Protein AF-A0A936WJU7-F1 (afdb_monomer_lite)

Secondary structure (DSSP, 8-state):
---HHHHHHHHHHHHHHH---GGGS-GGG--HHHHHHHHHHHHHTTHHHHHHHHHHHH---------------

Structure (mmCIF, N/CA/C/O backbone):
data_AF-A0A936WJU7-F1
#
_entry.id   AF-A0A936WJU7-F1
#
loop_
_atom_site.group_PDB
_atom_site.id
_atom_site.type_symbol
_atom_site.label_atom_id
_atom_site.label_alt_id
_atom_site.label_comp_id
_atom_site.label_asym_id
_atom_site.label_entity_id
_atom_site.label_seq_id
_atom_site.pdbx_PDB_ins_code
_atom_site.Cartn_x
_atom_site.Cartn_y
_atom_site.Cartn_z
_atom_site.occupancy
_atom_site.B_iso_or_equiv
_atom_site.auth_seq_id
_atom_site.auth_comp_id
_atom_site.auth_asym_id
_atom_site.auth_atom_id
_atom_site.pdbx_PDB_model_num
ATOM 1 N N . MET A 1 1 ? 8.661 -12.127 16.086 1.00 43.41 1 MET A N 1
ATOM 2 C CA . MET A 1 1 ? 7.649 -11.195 15.541 1.00 43.41 1 MET A CA 1
ATOM 3 C C . MET A 1 1 ? 7.427 -11.519 14.069 1.00 43.41 1 MET A C 1
ATOM 5 O O . MET A 1 1 ? 8.361 -11.390 13.295 1.00 43.41 1 MET A O 1
ATOM 9 N N . LYS A 1 2 ? 6.254 -12.047 13.693 1.00 52.16 2 LYS A N 1
ATOM 10 C CA . LYS A 1 2 ? 5.910 -12.467 12.315 1.00 52.16 2 LYS A CA 1
ATOM 11 C C . LYS A 1 2 ? 4.675 -11.700 11.802 1.00 52.16 2 LYS A C 1
ATOM 13 O O . LYS A 1 2 ? 3.749 -12.317 11.283 1.00 52.16 2 LYS A O 1
ATOM 18 N N . HIS A 1 3 ? 4.632 -10.379 11.996 1.00 53.62 3 HIS A N 1
ATOM 19 C CA . HIS A 1 3 ? 3.454 -9.566 11.649 1.00 53.62 3 HIS A CA 1
ATOM 20 C C . HIS A 1 3 ? 3.656 -8.553 10.517 1.00 53.62 3 HIS A C 1
ATOM 22 O O . HIS A 1 3 ? 2.669 -7.999 10.056 1.00 53.62 3 HIS A O 1
ATOM 28 N N . GLU A 1 4 ? 4.853 -8.435 9.942 1.00 72.44 4 GLU A N 1
ATOM 29 C CA . GLU A 1 4 ? 5.107 -7.424 8.905 1.00 72.44 4 GLU A CA 1
ATOM 30 C C . GLU A 1 4 ? 4.343 -7.690 7.594 1.00 72.44 4 GLU A C 1
ATOM 32 O O . GLU A 1 4 ? 3.651 -6.822 7.073 1.00 72.44 4 GLU A O 1
ATOM 37 N N . LEU A 1 5 ? 4.410 -8.911 7.046 1.00 76.31 5 LEU A N 1
ATOM 38 C CA . LEU A 1 5 ? 3.903 -9.156 5.687 1.00 76.31 5 LEU A CA 1
ATOM 39 C C . LEU A 1 5 ? 2.371 -9.139 5.604 1.00 76.31 5 LEU A C 1
ATOM 41 O O . LEU A 1 5 ? 1.812 -8.618 4.644 1.00 76.31 5 LEU A O 1
ATOM 45 N N . ARG A 1 6 ? 1.682 -9.702 6.605 1.00 81.44 6 ARG A N 1
ATOM 46 C CA . ARG A 1 6 ? 0.210 -9.734 6.618 1.00 81.44 6 ARG A CA 1
ATOM 47 C C . ARG A 1 6 ? -0.375 -8.335 6.797 1.00 81.44 6 ARG A C 1
ATOM 49 O O . ARG A 1 6 ? -1.330 -8.007 6.106 1.00 81.44 6 ARG A O 1
ATOM 56 N N . GLN A 1 7 ? 0.207 -7.513 7.671 1.00 84.12 7 GLN A N 1
ATOM 57 C CA . GLN A 1 7 ? -0.226 -6.126 7.862 1.00 84.12 7 GLN A CA 1
ATOM 58 C C . GLN A 1 7 ? 0.012 -5.292 6.605 1.00 84.12 7 GLN A C 1
ATOM 60 O O . GLN A 1 7 ? -0.896 -4.591 6.165 1.00 84.12 7 GLN A O 1
ATOM 65 N N . VAL A 1 8 ? 1.169 -5.467 5.958 1.00 84.56 8 VAL A N 1
ATOM 66 C CA . VAL A 1 8 ? 1.476 -4.789 4.696 1.00 84.56 8 VAL A CA 1
ATOM 67 C C . VAL A 1 8 ? 0.480 -5.160 3.598 1.00 84.56 8 VAL A C 1
ATOM 69 O O . VAL A 1 8 ? -0.064 -4.289 2.921 1.00 84.56 8 VAL A O 1
ATOM 72 N N . VAL A 1 9 ? 0.199 -6.453 3.430 1.00 85.25 9 VAL A N 1
ATOM 73 C CA . VAL A 1 9 ? -0.783 -6.915 2.440 1.00 85.25 9 VAL A CA 1
ATOM 74 C C . VAL A 1 9 ? -2.182 -6.397 2.780 1.00 85.25 9 VAL A C 1
ATOM 76 O O . VAL A 1 9 ? -2.879 -5.928 1.884 1.00 85.25 9 VAL A O 1
ATOM 79 N N . ASN A 1 10 ? -2.575 -6.397 4.056 1.00 87.62 10 ASN A N 1
ATOM 80 C CA . ASN A 1 10 ? -3.860 -5.850 4.491 1.00 87.62 10 ASN A CA 1
ATOM 81 C C . ASN A 1 10 ? -3.979 -4.346 4.201 1.00 87.62 10 ASN A C 1
ATOM 83 O O . ASN A 1 10 ? -5.013 -3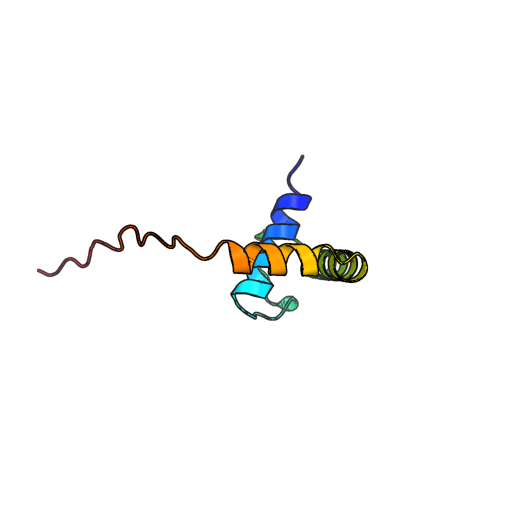.923 3.693 1.00 87.62 10 ASN A O 1
ATOM 87 N N . GLY A 1 11 ? -2.929 -3.554 4.436 1.00 90.62 11 GLY A N 1
ATOM 88 C CA . GLY A 1 11 ? -2.916 -2.124 4.114 1.00 90.62 11 GLY A CA 1
ATOM 89 C C . GLY A 1 11 ? -3.033 -1.856 2.611 1.00 90.62 11 GLY A C 1
ATOM 90 O O . GLY A 1 11 ? -3.784 -0.982 2.181 1.00 90.62 11 GLY A O 1
ATOM 91 N N . ILE A 1 12 ? -2.360 -2.663 1.786 1.00 88.25 12 ILE A N 1
ATOM 92 C CA . ILE A 1 12 ? -2.478 -2.592 0.322 1.00 88.25 12 ILE A CA 1
ATOM 93 C C . ILE A 1 12 ? -3.897 -2.961 -0.130 1.00 88.25 12 ILE A C 1
ATOM 95 O O . ILE A 1 12 ? -4.474 -2.268 -0.970 1.00 88.25 12 ILE A O 1
ATOM 99 N N . LEU A 1 13 ? -4.486 -4.024 0.427 1.00 86.94 13 LEU A N 1
ATOM 100 C CA . LEU A 1 13 ? -5.862 -4.429 0.126 1.00 86.94 13 LEU A CA 1
ATOM 101 C C . LEU A 1 13 ? -6.876 -3.378 0.577 1.00 86.94 13 LEU A C 1
ATOM 103 O O . LEU A 1 13 ? -7.844 -3.136 -0.140 1.00 86.94 13 LEU A O 1
ATOM 107 N N . TYR A 1 14 ? -6.645 -2.734 1.721 1.00 88.62 14 TYR A N 1
ATOM 108 C CA . TYR A 1 14 ? -7.474 -1.643 2.218 1.00 88.62 14 TYR A CA 1
ATOM 109 C C . TYR A 1 14 ? -7.531 -0.507 1.197 1.00 88.62 14 TYR A C 1
ATOM 111 O O . TYR A 1 14 ? -8.618 -0.178 0.734 1.00 88.62 14 TYR A O 1
ATOM 119 N N . VAL A 1 15 ? -6.373 0.000 0.755 1.00 89.56 15 VAL A N 1
ATOM 120 C CA . VAL A 1 15 ? -6.282 1.059 -0.270 1.00 89.56 15 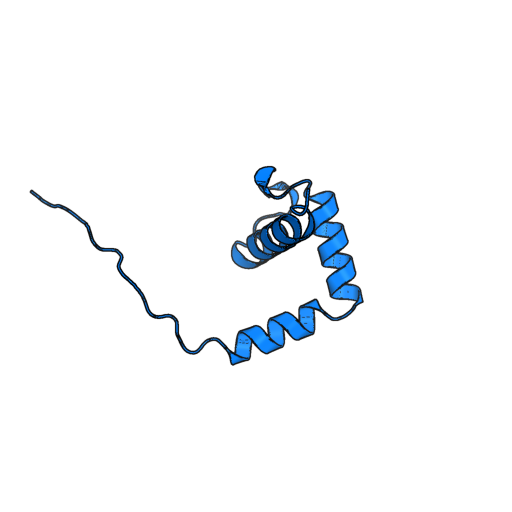VAL A CA 1
ATOM 121 C C . VAL A 1 15 ? -6.967 0.656 -1.572 1.00 89.56 15 VAL A C 1
ATOM 123 O O . VAL A 1 15 ? -7.718 1.443 -2.141 1.00 89.56 15 VAL A O 1
ATOM 126 N N . ASN A 1 16 ? -6.758 -0.577 -2.037 1.00 85.50 16 ASN A N 1
ATOM 127 C CA . ASN A 1 16 ? -7.382 -1.060 -3.271 1.00 85.50 16 ASN A CA 1
ATOM 128 C C . ASN A 1 16 ? -8.905 -1.231 -3.146 1.00 85.50 16 ASN A C 1
ATOM 130 O O . ASN A 1 16 ? -9.615 -1.072 -4.135 1.00 85.50 16 ASN A O 1
ATOM 134 N N . LYS A 1 17 ? -9.414 -1.555 -1.952 1.00 85.12 17 LYS A N 1
ATOM 135 C CA . LYS A 1 17 ? -10.849 -1.727 -1.690 1.00 85.12 17 LYS A CA 1
ATOM 136 C C . LYS A 1 17 ? -11.571 -0.393 -1.498 1.00 85.12 17 LYS A C 1
ATOM 138 O O . LYS A 1 17 ? -12.705 -0.262 -1.945 1.00 85.12 17 LYS A O 1
ATOM 143 N N . THR A 1 18 ? -10.957 0.558 -0.797 1.00 86.44 18 THR A N 1
ATOM 144 C CA . THR A 1 18 ? -11.580 1.843 -0.438 1.00 86.44 18 THR A CA 1
ATOM 145 C C . THR A 1 18 ? -11.296 2.950 -1.447 1.00 86.44 18 THR A C 1
ATOM 147 O O . THR A 1 18 ? -12.039 3.925 -1.498 1.00 86.44 18 THR A O 1
ATOM 150 N N . GLY A 1 19 ? -10.224 2.829 -2.237 1.00 86.00 19 GLY A N 1
ATOM 151 C CA . GLY A 1 19 ? -9.748 3.892 -3.123 1.00 86.00 19 GLY A CA 1
ATOM 152 C C . GLY A 1 19 ? -9.133 5.083 -2.378 1.00 86.00 19 GLY A C 1
ATOM 153 O O . GLY A 1 19 ? -8.894 6.126 -2.985 1.00 86.00 19 GLY A O 1
ATOM 154 N N . CYS A 1 20 ? -8.884 4.962 -1.069 1.00 85.12 20 CYS A N 1
ATOM 155 C CA . CYS A 1 20 ? -8.269 6.025 -0.280 1.00 85.12 20 CYS A CA 1
ATOM 156 C C . CYS A 1 20 ? -6.827 6.299 -0.734 1.00 85.12 20 CYS A C 1
ATOM 158 O O . CYS A 1 20 ? -6.105 5.408 -1.174 1.00 85.12 20 CYS A O 1
ATOM 160 N N . GLN A 1 21 ? -6.370 7.540 -0.575 1.00 87.25 21 GLN A N 1
ATOM 161 C CA . GLN A 1 21 ? -4.975 7.893 -0.847 1.00 87.25 21 GLN A CA 1
ATOM 162 C C . GLN A 1 21 ? -4.035 7.151 0.116 1.00 87.25 21 GLN A C 1
ATOM 164 O O . GLN A 1 21 ? -4.334 7.034 1.301 1.00 87.25 21 GLN A O 1
ATOM 169 N N . TRP A 1 22 ? -2.855 6.732 -0.353 1.00 87.56 22 TRP A N 1
ATOM 170 C CA . TRP A 1 22 ? -1.856 6.028 0.472 1.00 87.56 22 TRP A CA 1
ATOM 171 C C . TRP A 1 22 ? -1.502 6.771 1.771 1.00 87.56 22 TRP A C 1
ATOM 173 O O . TRP A 1 22 ? -1.296 6.151 2.806 1.00 87.56 22 TRP A O 1
ATOM 183 N N . ARG A 1 23 ? -1.503 8.109 1.748 1.00 86.56 23 ARG A N 1
ATOM 184 C CA . ARG A 1 23 ? -1.220 8.968 2.916 1.00 86.56 23 ARG A CA 1
ATOM 185 C C . ARG A 1 23 ? -2.346 9.003 3.956 1.00 86.56 23 ARG A C 1
ATOM 187 O O . ARG A 1 23 ? -2.194 9.643 4.987 1.00 86.56 23 ARG A O 1
ATOM 194 N N . GLN A 1 24 ? -3.495 8.411 3.647 1.00 86.62 24 GLN A N 1
ATOM 195 C CA . GLN A 1 24 ? -4.663 8.316 4.526 1.00 86.62 24 GLN A CA 1
ATOM 196 C C . GLN A 1 24 ? -4.812 6.908 5.109 1.00 86.62 24 GLN A C 1
ATOM 198 O O . GLN A 1 24 ? -5.816 6.608 5.748 1.00 86.62 24 GLN A O 1
ATOM 203 N N . VAL A 1 25 ? -3.843 6.022 4.859 1.00 85.88 25 VAL A N 1
ATOM 204 C CA . VAL A 1 25 ? -3.860 4.678 5.429 1.00 85.88 25 VAL A CA 1
ATOM 205 C C . VAL A 1 25 ? -3.602 4.774 6.932 1.00 85.88 25 VAL A C 1
ATOM 207 O O . VAL A 1 25 ? -2.634 5.428 7.325 1.00 85.88 25 VAL A O 1
ATOM 210 N N . PRO A 1 26 ? -4.436 4.126 7.763 1.00 84.38 26 PRO A N 1
ATOM 211 C CA . PRO A 1 26 ? -4.203 4.065 9.197 1.00 84.38 26 PRO A CA 1
ATOM 212 C C . PRO A 1 26 ? -2.834 3.455 9.522 1.00 84.38 26 PRO A C 1
ATOM 214 O O . PRO A 1 26 ? -2.431 2.452 8.927 1.00 84.38 26 PRO A O 1
ATOM 217 N N . GLU A 1 27 ? -2.134 4.027 10.502 1.00 80.81 27 GLU A N 1
ATOM 218 C CA . GLU A 1 27 ? -0.800 3.563 10.919 1.00 80.81 27 GLU A CA 1
ATOM 219 C C . GLU A 1 27 ? -0.810 2.141 11.508 1.00 80.81 27 GLU A C 1
ATOM 221 O O . GLU A 1 27 ? 0.239 1.506 11.593 1.00 80.81 27 GLU A O 1
ATOM 226 N N . GLU A 1 28 ? -1.988 1.5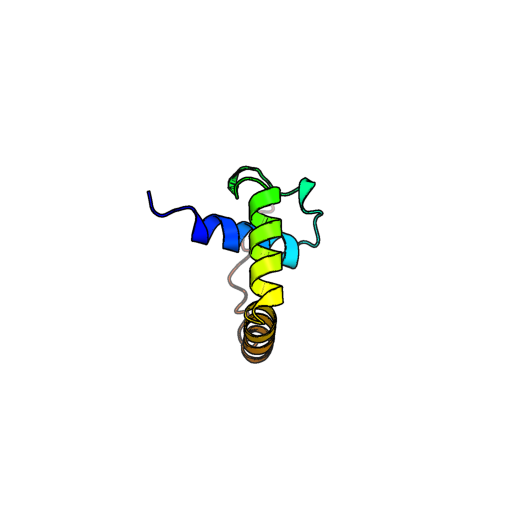94 11.833 1.00 83.00 28 GLU A N 1
ATOM 227 C CA . GLU A 1 28 ? -2.175 0.198 12.258 1.00 83.00 28 GLU A CA 1
ATOM 228 C C . GLU A 1 28 ? -1.700 -0.823 11.206 1.00 83.00 28 GLU A C 1
ATOM 230 O O . GLU A 1 28 ? -1.330 -1.949 11.546 1.00 83.00 28 GLU A O 1
ATOM 235 N N . PHE A 1 29 ? -1.680 -0.427 9.928 1.00 80.00 29 PHE A N 1
ATOM 236 C CA . PHE A 1 29 ? -1.159 -1.234 8.822 1.00 80.00 29 PHE A CA 1
ATOM 237 C C . PHE A 1 29 ? 0.340 -1.020 8.576 1.00 80.00 29 PHE A C 1
ATOM 239 O O . PHE A 1 29 ? 0.934 -1.707 7.742 1.00 80.00 29 PHE A O 1
ATOM 246 N N . GLY A 1 30 ? 0.957 -0.085 9.297 1.00 80.19 30 GLY A N 1
ATOM 247 C CA . GLY A 1 30 ? 2.344 0.322 9.144 1.00 80.19 30 GLY A CA 1
ATOM 248 C C . GLY A 1 30 ? 2.527 1.539 8.238 1.00 80.19 30 GLY A C 1
ATOM 249 O O . GLY A 1 30 ? 1.582 2.173 7.770 1.00 80.19 30 GLY A O 1
ATOM 250 N N . ASN A 1 31 ? 3.791 1.886 7.994 1.00 86.12 31 ASN A N 1
ATOM 251 C CA . ASN A 1 31 ? 4.144 3.076 7.226 1.00 86.12 31 ASN A CA 1
ATOM 252 C C . ASN A 1 31 ? 3.678 2.954 5.763 1.00 86.12 31 ASN A C 1
ATOM 254 O O . ASN A 1 31 ? 4.098 2.046 5.039 1.00 86.12 31 ASN A O 1
ATOM 258 N N . TRP A 1 32 ? 2.865 3.914 5.310 1.00 86.94 32 TRP A N 1
ATOM 259 C CA . TRP A 1 32 ? 2.336 3.977 3.945 1.00 86.94 32 TRP A CA 1
ATOM 260 C C . TRP A 1 32 ? 3.419 3.927 2.859 1.00 86.94 32 TRP A C 1
ATOM 262 O O . TRP A 1 32 ? 3.174 3.407 1.770 1.00 86.94 32 TRP A O 1
ATOM 272 N N . ILE A 1 33 ? 4.627 4.416 3.153 1.00 89.50 33 ILE A N 1
ATOM 273 C CA . ILE A 1 33 ? 5.783 4.361 2.253 1.00 89.50 33 ILE A CA 1
ATOM 274 C C . ILE A 1 33 ? 6.147 2.899 1.981 1.00 89.50 33 ILE A C 1
ATOM 276 O O . ILE A 1 33 ? 6.284 2.490 0.828 1.00 89.50 33 ILE A O 1
ATOM 280 N N . THR A 1 34 ? 6.237 2.088 3.036 1.00 87.81 34 THR A N 1
ATOM 281 C CA . THR A 1 34 ? 6.514 0.650 2.942 1.00 87.81 34 THR A CA 1
ATOM 282 C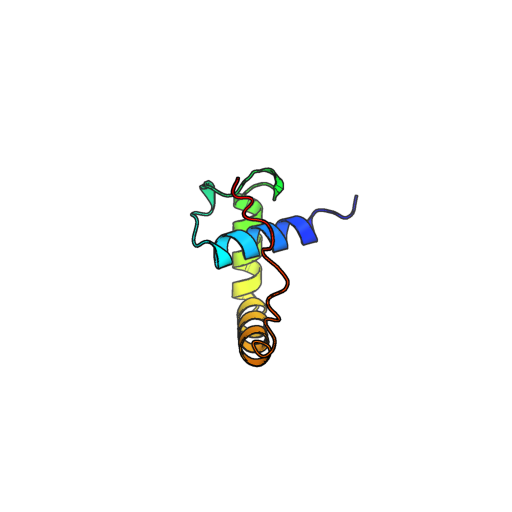 C . THR A 1 34 ? 5.420 -0.066 2.159 1.00 87.81 34 THR A C 1
ATOM 284 O O . THR A 1 34 ? 5.730 -0.864 1.275 1.00 87.81 34 THR A O 1
ATOM 287 N N . LEU A 1 35 ? 4.148 0.253 2.423 1.00 87.81 35 LEU A N 1
ATOM 288 C CA . LEU A 1 35 ? 3.008 -0.310 1.689 1.00 87.81 35 LEU A CA 1
ATOM 289 C C . LEU A 1 35 ? 3.113 -0.023 0.190 1.00 87.81 35 LEU A C 1
ATOM 291 O O . LEU A 1 35 ? 3.005 -0.936 -0.630 1.00 87.81 35 LEU A O 1
ATOM 295 N N . TYR A 1 36 ? 3.392 1.230 -0.164 1.00 88.56 36 TYR A N 1
ATOM 296 C CA . TYR A 1 36 ? 3.537 1.659 -1.547 1.00 88.56 36 TYR A CA 1
ATOM 297 C C . TYR A 1 36 ? 4.722 0.980 -2.245 1.00 88.56 36 TYR A C 1
ATOM 299 O O . TYR A 1 36 ? 4.573 0.476 -3.359 1.00 88.56 36 TYR A O 1
ATOM 307 N N . PHE A 1 37 ? 5.889 0.897 -1.598 1.00 89.75 37 PHE A N 1
ATOM 308 C CA . PHE A 1 37 ? 7.052 0.214 -2.172 1.00 89.75 37 PHE A CA 1
ATOM 309 C C . PHE A 1 37 ? 6.794 -1.275 -2.401 1.00 89.75 37 PHE A C 1
ATOM 311 O O . PHE A 1 37 ? 7.177 -1.815 -3.440 1.00 89.75 37 PHE A O 1
ATOM 318 N N . GLN A 1 38 ? 6.118 -1.944 -1.468 1.00 86.94 38 GLN A N 1
ATOM 319 C CA . GLN A 1 38 ? 5.776 -3.358 -1.616 1.00 86.94 38 GLN A CA 1
ATOM 320 C C . GLN A 1 38 ? 4.726 -3.573 -2.704 1.00 86.94 38 GLN A C 1
ATOM 322 O O . GLN A 1 38 ? 4.871 -4.484 -3.519 1.00 86.94 38 GLN A O 1
ATOM 327 N N . PHE A 1 39 ? 3.719 -2.702 -2.784 1.00 86.88 39 PHE A N 1
ATOM 328 C CA . PHE A 1 39 ? 2.759 -2.701 -3.882 1.00 86.88 39 PHE A CA 1
ATOM 329 C C . PHE A 1 39 ? 3.451 -2.526 -5.238 1.00 86.88 39 PHE A C 1
ATOM 331 O O . PHE A 1 39 ? 3.252 -3.339 -6.141 1.00 86.88 39 PHE A O 1
ATOM 338 N N . LYS A 1 40 ? 4.335 -1.530 -5.365 1.00 88.88 40 LYS A N 1
ATOM 339 C CA . LYS A 1 40 ? 5.118 -1.289 -6.582 1.00 88.88 40 LYS A CA 1
ATOM 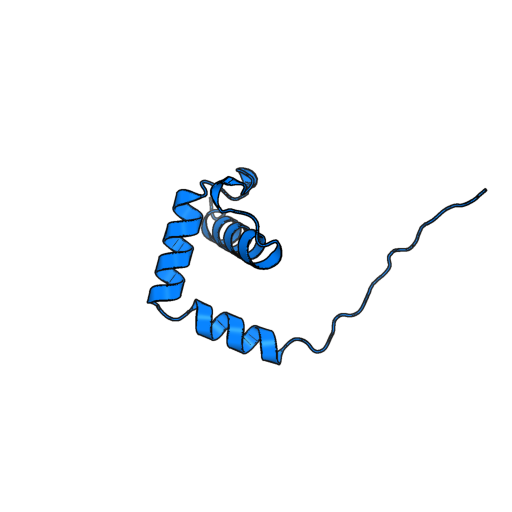340 C C . LYS A 1 40 ? 5.953 -2.513 -6.966 1.00 88.88 40 LYS A C 1
ATOM 342 O O . LYS A 1 40 ? 5.881 -2.968 -8.102 1.00 88.88 40 LYS A O 1
ATOM 347 N N . ARG A 1 41 ? 6.655 -3.116 -6.005 1.00 89.19 41 ARG A N 1
ATOM 348 C CA . ARG A 1 41 ? 7.440 -4.342 -6.215 1.00 89.19 41 ARG A CA 1
ATOM 349 C C . ARG A 1 41 ? 6.576 -5.529 -6.655 1.00 89.19 41 ARG A C 1
ATOM 351 O O . ARG A 1 41 ? 7.026 -6.344 -7.456 1.00 89.19 41 ARG A O 1
ATOM 358 N N . MET A 1 42 ? 5.353 -5.658 -6.139 1.00 82.62 42 MET A N 1
ATOM 359 C CA . MET A 1 42 ? 4.407 -6.704 -6.551 1.00 82.62 42 MET A CA 1
ATOM 360 C C . MET A 1 42 ? 3.848 -6.471 -7.959 1.00 82.62 42 MET A C 1
ATOM 362 O O . MET A 1 42 ? 3.671 -7.441 -8.697 1.00 82.62 42 MET A O 1
ATOM 366 N N . ARG A 1 43 ? 3.616 -5.210 -8.345 1.00 84.38 43 ARG A N 1
ATOM 367 C CA . ARG A 1 43 ? 3.243 -4.817 -9.715 1.00 84.38 43 ARG A CA 1
ATOM 368 C C . ARG A 1 43 ? 4.362 -5.123 -10.706 1.00 84.38 43 ARG A C 1
ATOM 370 O O . ARG A 1 43 ? 4.112 -5.777 -11.706 1.00 84.38 43 ARG A O 1
ATOM 377 N N . GLU A 1 44 ? 5.595 -4.733 -10.392 1.00 86.62 44 GLU A N 1
ATOM 378 C CA . GLU A 1 44 ? 6.775 -5.004 -11.232 1.00 86.62 44 GLU A CA 1
ATOM 379 C C . GLU A 1 44 ? 7.027 -6.505 -11.432 1.00 86.62 44 GLU A C 1
ATOM 381 O O . GLU A 1 44 ? 7.533 -6.923 -12.467 1.00 86.62 44 GLU A O 1
ATOM 386 N N . ARG A 1 45 ? 6.643 -7.335 -10.456 1.00 85.50 45 ARG A N 1
ATOM 387 C CA . ARG A 1 45 ? 6.751 -8.800 -10.535 1.00 85.50 45 ARG A CA 1
ATOM 388 C C . ARG A 1 45 ? 5.553 -9.482 -11.206 1.00 85.50 45 ARG A C 1
ATOM 390 O O . ARG A 1 45 ? 5.554 -10.704 -11.290 1.00 85.50 45 ARG A O 1
ATOM 397 N N . GLY A 1 46 ? 4.513 -8.745 -11.603 1.00 80.06 46 GLY A N 1
ATOM 398 C CA . GLY A 1 46 ? 3.276 -9.299 -12.180 1.00 80.06 46 GLY A CA 1
ATOM 399 C C . GLY A 1 46 ? 2.410 -10.116 -11.206 1.00 80.06 46 GLY A C 1
ATOM 400 O O . GLY A 1 46 ? 1.364 -10.640 -11.584 1.00 80.06 46 GLY A O 1
ATOM 401 N N . VAL A 1 47 ? 2.800 -10.210 -9.930 1.00 77.38 47 VAL A N 1
ATOM 402 C CA . VAL A 1 47 ? 2.081 -10.976 -8.892 1.00 77.38 47 VAL A CA 1
ATOM 403 C C . VAL A 1 47 ? 0.688 -10.394 -8.659 1.00 77.38 47 VAL A C 1
ATOM 405 O O . VAL A 1 47 ? -0.281 -11.123 -8.449 1.00 77.38 47 VAL A O 1
ATOM 408 N N . TRP A 1 48 ? 0.583 -9.069 -8.728 1.00 70.31 48 TRP A N 1
ATOM 409 C CA . TRP A 1 48 ? -0.676 -8.363 -8.533 1.00 70.31 48 TRP A CA 1
ATOM 410 C C . TRP A 1 48 ? -1.679 -8.614 -9.667 1.00 70.31 48 TRP A C 1
ATOM 412 O O . TRP A 1 48 ? -2.869 -8.787 -9.411 1.00 70.31 48 TRP A O 1
ATOM 422 N N . ASP A 1 49 ? -1.206 -8.690 -10.914 1.00 70.19 49 ASP A N 1
ATOM 423 C CA . ASP A 1 49 ? -2.058 -8.971 -12.073 1.00 70.19 49 ASP A CA 1
ATOM 424 C C . ASP A 1 49 ? -2.635 -10.392 -12.010 1.00 70.19 49 ASP A C 1
ATOM 426 O O . ASP A 1 49 ? -3.834 -10.585 -12.228 1.00 70.19 49 ASP A O 1
ATOM 430 N N . HIS A 1 50 ? -1.825 -11.371 -11.595 1.00 65.88 50 HIS A N 1
ATOM 431 C CA . HIS A 1 50 ? -2.293 -12.737 -11.349 1.00 65.88 50 HIS A CA 1
ATOM 432 C C . HIS A 1 50 ? -3.310 -12.824 -10.202 1.00 65.88 50 HIS A C 1
ATOM 434 O O . HIS A 1 50 ? -4.322 -13.515 -10.334 1.00 65.88 50 HIS A O 1
ATOM 440 N N . ALA A 1 51 ? -3.087 -12.102 -9.099 1.00 68.62 51 ALA A N 1
ATOM 441 C CA . ALA A 1 51 ? -4.004 -12.086 -7.959 1.00 68.62 51 ALA A CA 1
ATOM 442 C C . ALA A 1 51 ? -5.375 -11.490 -8.322 1.00 68.62 51 ALA A C 1
ATOM 444 O O . ALA A 1 51 ? -6.412 -12.066 -7.989 1.00 68.62 51 ALA A O 1
ATOM 445 N N . HIS A 1 52 ? -5.401 -10.376 -9.059 1.00 63.53 52 HIS A N 1
ATOM 446 C CA . HIS A 1 52 ? -6.653 -9.782 -9.531 1.00 63.53 52 HIS A CA 1
ATOM 447 C C . HIS A 1 52 ? -7.380 -10.649 -10.551 1.00 63.53 52 HIS A C 1
ATOM 449 O O . HIS A 1 52 ? -8.609 -10.712 -10.523 1.00 63.53 52 HIS A O 1
ATOM 455 N N . HIS A 1 53 ? -6.648 -11.315 -11.443 1.00 61.12 53 HIS A N 1
ATOM 456 C CA . HIS A 1 53 ? -7.251 -12.236 -12.397 1.00 61.12 53 HIS A CA 1
ATOM 457 C C . HIS A 1 53 ? -7.933 -13.410 -11.677 1.00 61.12 53 HIS A C 1
ATOM 459 O O . HIS A 1 53 ? -9.087 -13.712 -11.964 1.00 61.12 53 HIS A O 1
ATOM 465 N N . ALA A 1 54 ? -7.273 -14.015 -10.683 1.00 61.56 54 ALA A N 1
ATOM 466 C CA . ALA A 1 54 ? -7.843 -15.107 -9.890 1.00 61.56 54 ALA A CA 1
ATOM 467 C C . ALA A 1 54 ? -9.054 -14.675 -9.037 1.00 61.56 54 ALA A C 1
ATOM 469 O O . ALA A 1 54 ? -10.023 -15.428 -8.903 1.00 61.56 54 ALA A O 1
ATOM 470 N N . ALA A 1 55 ? -9.032 -13.454 -8.492 1.00 59.16 55 ALA A N 1
ATOM 471 C CA . ALA A 1 55 ? -10.133 -12.912 -7.694 1.00 59.16 55 ALA A CA 1
ATOM 472 C C . ALA A 1 55 ? -11.419 -12.697 -8.515 1.00 59.16 55 ALA A C 1
ATOM 474 O O . ALA A 1 55 ? -12.515 -12.886 -7.993 1.00 59.16 55 ALA A O 1
ATOM 475 N N . ARG A 1 56 ? -11.305 -12.355 -9.808 1.00 57.16 56 ARG A N 1
ATOM 476 C CA . ARG A 1 56 ? -12.471 -12.208 -10.703 1.00 57.16 56 ARG A CA 1
ATOM 477 C C . ARG A 1 56 ? -13.153 -13.542 -11.008 1.00 57.16 56 ARG A C 1
ATOM 479 O O . ARG A 1 56 ? -14.365 -13.572 -11.185 1.00 57.16 56 ARG A O 1
ATOM 486 N N . THR A 1 57 ? -12.402 -14.640 -11.026 1.00 55.12 57 THR A N 1
ATOM 487 C CA . THR A 1 57 ? -12.946 -15.987 -11.270 1.00 55.12 57 THR A CA 1
ATOM 488 C C . THR A 1 57 ? -13.658 -16.569 -10.042 1.00 55.12 57 THR A C 1
ATOM 490 O O . THR A 1 57 ? -14.448 -17.496 -10.176 1.00 55.12 57 THR A O 1
ATOM 493 N N . SER A 1 58 ? -13.404 -16.034 -8.842 1.00 52.91 58 SER A N 1
ATOM 494 C CA . SER A 1 58 ? -13.901 -16.577 -7.566 1.00 52.91 58 SER A CA 1
ATOM 495 C C . SER A 1 58 ? -15.028 -15.760 -6.914 1.00 52.91 58 SER A C 1
ATOM 497 O O . SER A 1 58 ? -15.557 -16.156 -5.874 1.00 52.91 58 SER A O 1
ATOM 499 N N . THR A 1 59 ? -15.488 -14.668 -7.537 1.00 52.16 59 THR A N 1
ATOM 500 C CA . THR A 1 59 ? -16.727 -13.966 -7.152 1.00 52.16 59 THR A CA 1
ATOM 501 C C . THR A 1 59 ? -17.969 -14.752 -7.567 1.00 52.16 59 THR A C 1
ATOM 503 O O . THR A 1 59 ? -18.698 -14.388 -8.482 1.00 52.16 59 THR A O 1
ATOM 506 N N . GLY A 1 60 ? -18.210 -15.842 -6.850 1.00 55.97 60 GLY A N 1
ATOM 507 C CA . GLY A 1 60 ? -19.393 -16.680 -6.961 1.00 55.97 60 GLY A CA 1
ATOM 508 C C . GLY A 1 60 ? -19.756 -17.305 -5.620 1.00 55.97 60 GLY A C 1
ATOM 509 O O . GLY A 1 60 ? -19.971 -18.499 -5.583 1.00 55.97 60 GLY A O 1
ATOM 510 N N . THR A 1 61 ? -19.755 -16.524 -4.531 1.00 54.22 61 THR A N 1
ATOM 511 C CA . THR A 1 61 ? -20.504 -16.771 -3.275 1.00 54.22 61 THR A CA 1
ATOM 512 C C . THR A 1 61 ? -20.228 -15.626 -2.295 1.00 54.22 61 THR A C 1
ATOM 514 O O . THR A 1 61 ? -19.427 -15.753 -1.370 1.00 54.22 61 THR A O 1
ATOM 517 N N . ARG A 1 62 ? -20.903 -14.485 -2.463 1.00 47.81 62 ARG A N 1
ATOM 518 C CA . ARG A 1 62 ? -21.207 -13.628 -1.311 1.00 47.81 62 ARG A CA 1
ATOM 519 C C . ARG A 1 62 ? -22.474 -14.209 -0.691 1.00 47.81 62 ARG A C 1
ATOM 521 O O . ARG A 1 62 ? -23.567 -13.917 -1.152 1.00 47.81 62 ARG A O 1
ATOM 528 N N . ARG A 1 63 ? -22.325 -15.098 0.297 1.00 49.50 63 ARG A N 1
ATOM 529 C CA . ARG A 1 63 ? -23.427 -15.384 1.218 1.00 49.50 63 ARG A CA 1
ATOM 530 C C . ARG A 1 63 ? -23.485 -14.232 2.203 1.00 49.50 63 ARG A C 1
ATOM 532 O O . ARG A 1 63 ? -22.550 -13.984 2.958 1.00 49.50 63 ARG A O 1
ATOM 539 N N . GLU A 1 64 ? -24.571 -13.501 2.090 1.00 49.56 64 GLU A N 1
ATOM 540 C CA . GLU A 1 64 ? -24.973 -12.393 2.932 1.00 49.56 64 GLU A CA 1
ATOM 541 C C . GLU A 1 64 ? -25.402 -13.016 4.262 1.00 49.56 64 GLU A C 1
ATOM 543 O O . GLU A 1 64 ? -26.461 -13.629 4.363 1.00 49.56 64 GLU A O 1
ATOM 548 N N . ALA A 1 65 ? -24.526 -12.970 5.263 1.00 48.25 65 ALA A N 1
ATOM 549 C CA . ALA A 1 65 ? -24.863 -13.378 6.616 1.00 48.25 65 ALA A CA 1
ATOM 550 C C . ALA A 1 65 ? -25.097 -12.118 7.453 1.00 48.25 65 ALA A C 1
ATOM 552 O O . ALA A 1 65 ? -24.155 -11.489 7.924 1.00 48.25 65 ALA A O 1
ATOM 553 N N . GLY A 1 66 ? -26.378 -11.770 7.584 1.00 45.69 66 GLY A N 1
ATOM 554 C CA . GLY A 1 66 ? -26.970 -11.251 8.815 1.00 45.69 66 GLY A CA 1
ATOM 555 C C . GLY A 1 66 ? -26.538 -9.865 9.280 1.00 45.69 66 GLY A C 1
ATOM 556 O O . GLY A 1 66 ? -25.813 -9.746 10.260 1.00 45.69 66 GLY A O 1
ATOM 557 N N . HIS A 1 67 ? -27.109 -8.819 8.681 1.00 45.25 67 HIS A N 1
ATOM 558 C CA . HIS A 1 67 ? -27.402 -7.600 9.435 1.00 45.25 67 HIS A CA 1
ATOM 559 C C . HIS A 1 67 ? -28.788 -7.782 10.068 1.00 45.25 67 HIS A C 1
ATOM 561 O O . HIS A 1 67 ? -29.808 -7.509 9.442 1.00 45.25 67 HIS A O 1
ATOM 567 N N . ALA A 1 68 ? -28.828 -8.332 11.280 1.00 46.44 68 ALA A N 1
ATOM 568 C CA . ALA A 1 68 ? -30.026 -8.382 12.106 1.00 46.44 68 ALA A CA 1
ATOM 569 C C . ALA A 1 68 ? -29.733 -7.602 13.385 1.00 46.44 68 ALA A C 1
ATOM 571 O O . ALA A 1 68 ? -28.933 -8.060 14.194 1.00 46.44 68 ALA A O 1
ATOM 572 N N . HIS A 1 69 ? -30.328 -6.413 13.503 1.00 41.94 69 HIS A N 1
ATOM 573 C CA . HIS A 1 69 ? -31.040 -5.925 14.690 1.00 41.94 69 HIS A CA 1
ATOM 574 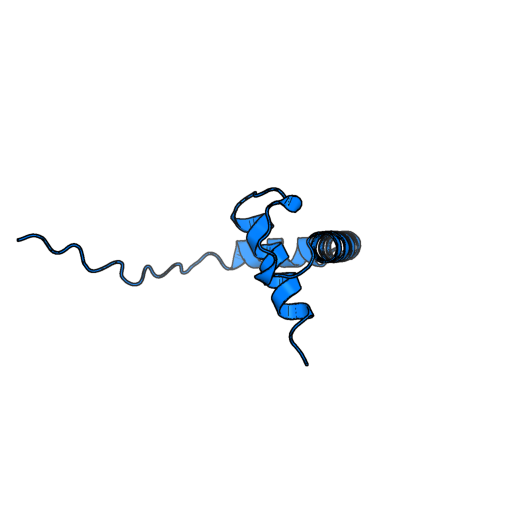C C . HIS A 1 69 ? -31.297 -4.412 14.542 1.00 41.94 69 HIS A C 1
ATOM 576 O O . HIS A 1 69 ? -30.568 -3.584 15.085 1.00 41.94 69 HIS A O 1
ATOM 582 N N . CYS A 1 70 ? -32.348 -4.044 13.807 1.00 39.38 70 CYS A N 1
ATOM 583 C CA . CYS A 1 70 ? -33.081 -2.825 14.141 1.00 39.38 70 CYS A CA 1
ATOM 584 C C . CYS A 1 70 ? -34.105 -3.236 15.197 1.00 39.38 70 CYS A C 1
ATOM 586 O O . CYS A 1 70 ? -35.015 -4.007 14.898 1.00 39.38 70 CYS A O 1
ATOM 588 N N . GLY A 1 71 ? -33.896 -2.784 16.432 1.00 46.66 71 GLY A N 1
ATOM 589 C CA . GLY A 1 71 ? -34.978 -2.707 17.399 1.00 46.66 71 GLY A CA 1
ATOM 590 C C . GLY A 1 71 ? -35.852 -1.517 17.033 1.00 46.66 71 GLY A C 1
ATOM 591 O O . GLY A 1 71 ? -35.319 -0.467 16.678 1.00 46.66 71 GLY A O 1
ATOM 592 N N . ASP A 1 72 ? -37.160 -1.686 17.130 1.00 45.16 72 ASP A N 1
ATOM 593 C CA . ASP A 1 72 ? -38.071 -0.565 17.302 1.00 45.16 72 ASP A CA 1
ATOM 594 C C . ASP A 1 72 ? -39.090 -0.936 18.379 1.00 45.16 72 ASP A C 1
ATOM 596 O O . ASP A 1 72 ? -39.345 -2.120 18.620 1.00 45.16 72 ASP A O 1
ATOM 600 N N . HIS A 1 73 ? -39.512 0.100 19.089 1.00 43.25 73 HIS A N 1
ATOM 601 C CA . HIS A 1 73 ? -40.244 0.064 20.349 1.00 43.25 73 HIS A CA 1
ATOM 602 C C . HIS A 1 73 ? -41.708 -0.355 20.178 1.00 43.25 73 HIS A C 1
ATOM 604 O O . HIS A 1 73 ? -42.265 -0.183 19.071 1.00 43.25 73 HIS A O 1
#

Radius of gyration: 16.33 Å; chains: 1; bounding box: 48×26×33 Å

pLDDT: mean 72.56, std 16.8, range [39.38, 90.62]

Sequence (73 aa):
MKHELRQVVNGILYVNKTGCQWRQVPEEFGNWITLYFQFKRMRERGVWDHAHHAARTSTGTRREAGHAHCGDH

Foldseek 3Di:
DPPLPVLLVVQLVVCVVVVDDLVPGDCSSPDSVSSVVVVVVCVVVCVVVVVVVVVVVPPPDPPDPDPDDDDDD